Protein AF-A0A661ITU5-F1 (afdb_monomer_lite)

Sequence (71 aa):
MAFGISQKEDMDAYDVKQKLVANINKLAPKDVEYLTTQMSILIDKSVHENEEISDKNVDKDFISFLIRLYY

Foldseek 3Di:
DPVVPVVVVVVVVVVQVVLLVVLLVVDDPVLVVVLVVLVVVLVCCCPPVVDDDDPVPRDPVNVVSSVVSRD

pLDDT: mean 81.2, std 13.43, range [41.31, 94.19]

Structure (mmCIF, N/CA/C/O backbone):
data_AF-A0A661ITU5-F1
#
_entry.id   AF-A0A661ITU5-F1
#
loop_
_atom_site.group_PDB
_atom_site.id
_atom_site.type_symbol
_atom_site.label_atom_id
_atom_site.label_alt_id
_atom_site.label_comp_id
_atom_site.label_asym_id
_atom_site.label_entity_id
_atom_site.label_seq_id
_atom_site.pdbx_PDB_ins_code
_atom_site.Cartn_x
_atom_site.Cartn_y
_atom_site.Cartn_z
_atom_site.occupancy
_atom_site.B_iso_or_equiv
_atom_site.auth_seq_id
_atom_site.auth_comp_id
_atom_site.auth_asym_id
_atom_site.auth_atom_id
_atom_site.pdbx_PDB_model_num
ATOM 1 N N . MET A 1 1 ? 8.445 -37.056 8.464 1.00 41.31 1 MET A N 1
ATOM 2 C CA . MET A 1 1 ? 7.840 -36.036 9.351 1.00 41.31 1 MET A CA 1
ATOM 3 C C . MET A 1 1 ? 7.697 -34.708 8.596 1.00 41.31 1 MET A C 1
ATOM 5 O O . MET A 1 1 ? 8.326 -33.734 8.969 1.00 41.31 1 MET A O 1
ATOM 9 N N . ALA A 1 2 ? 6.913 -34.673 7.508 1.00 52.50 2 ALA A N 1
ATOM 10 C CA . ALA A 1 2 ? 6.827 -33.505 6.609 1.00 52.50 2 ALA A CA 1
ATOM 11 C C . ALA A 1 2 ? 5.403 -32.926 6.455 1.00 52.50 2 ALA A C 1
ATOM 13 O O . ALA A 1 2 ? 5.248 -31.796 6.021 1.00 52.50 2 ALA A O 1
ATOM 14 N N . PHE A 1 3 ? 4.362 -33.662 6.863 1.00 46.22 3 PHE A N 1
ATOM 15 C CA . PHE A 1 3 ? 2.958 -33.256 6.686 1.00 46.22 3 PHE A CA 1
ATOM 16 C C . PHE A 1 3 ? 2.470 -32.178 7.668 1.00 46.22 3 PHE A C 1
ATOM 18 O O . PHE A 1 3 ? 1.538 -31.449 7.360 1.00 46.22 3 PHE A O 1
ATOM 25 N N . GLY A 1 4 ? 3.084 -32.073 8.852 1.00 50.84 4 GLY A N 1
ATOM 26 C CA . GLY A 1 4 ? 2.678 -31.102 9.876 1.00 50.84 4 GLY A CA 1
ATOM 27 C C . GLY A 1 4 ? 3.320 -29.720 9.737 1.00 50.84 4 GLY A C 1
ATOM 28 O O . GLY A 1 4 ? 2.882 -28.794 10.407 1.00 50.84 4 GLY A O 1
ATOM 29 N N . ILE A 1 5 ? 4.359 -29.580 8.903 1.00 53.38 5 ILE A N 1
ATOM 30 C CA . ILE A 1 5 ? 5.062 -28.304 8.695 1.00 53.38 5 ILE A CA 1
ATOM 31 C C . ILE A 1 5 ? 4.384 -27.522 7.563 1.00 53.38 5 ILE A C 1
ATOM 33 O O . ILE A 1 5 ? 4.010 -26.376 7.786 1.00 53.38 5 ILE A O 1
ATOM 37 N N . SER A 1 6 ? 4.091 -28.163 6.422 1.00 52.00 6 SER A N 1
ATOM 38 C CA . SER A 1 6 ? 3.438 -27.477 5.294 1.00 52.00 6 SER A CA 1
ATOM 39 C C . SER A 1 6 ? 2.024 -26.989 5.632 1.00 52.00 6 SER A C 1
ATOM 41 O O . SER A 1 6 ? 1.667 -25.872 5.291 1.00 52.00 6 SER A O 1
ATOM 43 N N . GLN A 1 7 ? 1.235 -27.774 6.383 1.00 51.41 7 GLN A N 1
ATOM 44 C CA . GLN A 1 7 ? -0.097 -27.338 6.830 1.00 51.41 7 GLN A CA 1
ATOM 45 C C . GLN A 1 7 ? -0.045 -26.114 7.748 1.00 51.41 7 GLN A C 1
ATOM 47 O O . GLN A 1 7 ? -0.982 -25.323 7.764 1.00 51.41 7 GLN A O 1
ATOM 52 N N . LYS A 1 8 ? 1.029 -25.958 8.526 1.00 58.25 8 LYS A N 1
ATOM 53 C CA . LYS A 1 8 ? 1.168 -24.844 9.462 1.00 58.25 8 LYS A CA 1
ATOM 54 C C . LYS A 1 8 ? 1.549 -23.556 8.734 1.00 58.25 8 LYS A C 1
ATOM 56 O O . LYS A 1 8 ? 0.953 -22.524 9.006 1.00 58.25 8 LYS A O 1
ATOM 61 N N . GLU A 1 9 ? 2.454 -23.646 7.759 1.00 58.28 9 GLU A N 1
ATOM 62 C CA . GLU A 1 9 ? 2.803 -22.523 6.877 1.00 58.28 9 GLU A CA 1
ATOM 63 C C . GLU A 1 9 ? 1.599 -22.052 6.043 1.00 58.28 9 GLU A C 1
ATOM 65 O O . GLU A 1 9 ? 1.376 -20.849 5.905 1.00 58.28 9 GLU A O 1
ATOM 70 N N . ASP A 1 10 ? 0.771 -22.982 5.554 1.00 60.72 10 ASP A N 1
ATOM 71 C CA . ASP A 1 10 ? -0.461 -22.652 4.826 1.00 60.72 10 ASP A CA 1
ATOM 72 C C . ASP A 1 10 ? -1.516 -21.982 5.726 1.00 60.72 10 ASP A C 1
ATOM 74 O O . ASP A 1 10 ? -2.198 -21.044 5.299 1.00 60.72 10 ASP A O 1
ATOM 78 N N . MET A 1 11 ? -1.643 -22.428 6.982 1.00 59.97 11 MET A N 1
ATOM 79 C CA . MET A 1 11 ? -2.524 -21.797 7.973 1.00 59.97 11 MET A CA 1
ATOM 80 C C . MET A 1 11 ? -2.038 -20.395 8.360 1.00 59.97 11 MET A C 1
ATOM 82 O O . MET A 1 11 ? -2.844 -19.466 8.398 1.00 59.97 11 MET A O 1
ATOM 86 N N . ASP A 1 12 ? -0.731 -20.212 8.560 1.00 67.19 12 ASP A N 1
ATOM 87 C CA . ASP A 1 12 ? -0.141 -18.904 8.860 1.00 67.19 12 ASP A CA 1
ATOM 88 C C . ASP A 1 12 ? -0.337 -17.927 7.685 1.00 67.19 12 ASP A C 1
ATOM 90 O O . ASP A 1 12 ? -0.731 -16.774 7.882 1.00 67.19 12 ASP A O 1
ATOM 94 N N . ALA A 1 13 ? -0.165 -18.389 6.441 1.00 71.19 13 ALA A N 1
ATOM 95 C CA . ALA A 1 13 ? -0.432 -17.588 5.247 1.00 71.19 13 ALA A CA 1
ATOM 96 C C . ALA A 1 13 ? -1.919 -17.211 5.103 1.00 71.19 13 ALA A C 1
ATOM 98 O O . ALA A 1 13 ? -2.243 -16.125 4.607 1.00 71.19 13 ALA A O 1
ATOM 99 N N . TYR A 1 14 ? -2.833 -18.087 5.525 1.00 76.50 14 TYR A N 1
ATOM 100 C CA . TYR A 1 14 ? -4.267 -17.804 5.534 1.00 76.50 14 TYR A CA 1
ATOM 101 C C . TYR A 1 14 ? -4.633 -16.740 6.576 1.00 76.50 14 TYR A C 1
ATOM 103 O O . TYR A 1 14 ? -5.311 -15.765 6.241 1.00 76.50 14 TYR A O 1
ATOM 111 N N . ASP A 1 15 ? -4.136 -16.871 7.805 1.00 77.50 15 ASP A N 1
ATOM 112 C CA . ASP A 1 15 ? -4.398 -15.913 8.884 1.00 77.50 15 ASP A CA 1
ATOM 113 C C . ASP A 1 15 ? -3.836 -14.524 8.566 1.00 77.50 15 ASP A C 1
ATOM 115 O O . ASP A 1 15 ? -4.481 -13.503 8.830 1.00 77.50 15 ASP A O 1
ATOM 119 N N . VAL A 1 16 ? -2.666 -14.476 7.927 1.00 77.81 16 VAL A N 1
ATOM 120 C CA . VAL A 1 16 ? -2.071 -13.241 7.407 1.00 77.81 16 VAL A CA 1
ATOM 121 C C . VAL A 1 16 ? -2.983 -12.574 6.379 1.00 77.81 16 VAL A C 1
ATOM 123 O O . VAL A 1 16 ? -3.259 -11.377 6.485 1.00 77.81 16 VAL A O 1
ATOM 126 N N . LYS A 1 17 ? -3.506 -13.336 5.410 1.00 79.62 17 LYS A N 1
ATOM 127 C CA . LYS A 1 17 ? -4.432 -12.801 4.399 1.00 79.62 17 LYS A CA 1
ATOM 128 C C . LYS A 1 17 ? -5.712 -12.268 5.039 1.00 79.62 17 LYS A C 1
ATOM 130 O O . LYS A 1 17 ? -6.157 -11.180 4.682 1.00 79.62 17 LYS A O 1
ATOM 135 N N . GLN A 1 18 ? -6.284 -12.994 6.000 1.00 83.38 18 GLN A N 1
ATOM 136 C CA . GLN A 1 18 ? -7.501 -12.568 6.697 1.00 83.38 18 GLN A CA 1
ATOM 137 C C . GLN A 1 18 ? -7.286 -11.274 7.492 1.00 83.38 18 GLN A C 1
ATOM 139 O O . GLN A 1 18 ? -8.104 -10.357 7.403 1.00 83.38 18 GLN A O 1
ATOM 144 N N . LYS A 1 19 ? -6.169 -11.157 8.222 1.00 83.31 19 LYS A N 1
ATOM 145 C CA . LYS A 1 19 ? -5.821 -9.933 8.964 1.00 83.31 19 LYS A CA 1
ATOM 146 C C . LYS A 1 19 ? -5.601 -8.745 8.038 1.00 83.31 19 LYS A C 1
ATOM 148 O O . LYS A 1 19 ? -6.146 -7.675 8.297 1.00 83.31 19 LYS A O 1
ATOM 153 N N . LEU A 1 20 ? -4.876 -8.950 6.941 1.00 82.31 20 LEU A N 1
ATOM 154 C CA . LEU A 1 20 ? -4.634 -7.909 5.949 1.00 82.31 20 LEU A CA 1
ATOM 155 C C . LEU A 1 20 ? -5.951 -7.391 5.358 1.00 82.31 20 LEU A C 1
ATOM 157 O O . LEU A 1 20 ? -6.188 -6.186 5.349 1.00 82.31 20 LEU A O 1
ATOM 161 N N . VAL A 1 21 ? -6.841 -8.292 4.932 1.00 85.69 21 VAL A N 1
ATOM 162 C CA . VAL A 1 21 ? -8.164 -7.922 4.401 1.00 85.69 21 VAL A CA 1
ATOM 163 C C . VAL A 1 21 ? -8.991 -7.183 5.455 1.00 85.69 21 VAL A C 1
ATOM 165 O O . VAL A 1 21 ? -9.604 -6.158 5.155 1.00 85.69 21 VAL A O 1
ATOM 168 N N . ALA A 1 22 ? -8.985 -7.653 6.704 1.00 87.81 22 ALA A N 1
ATOM 169 C CA . ALA A 1 22 ? -9.698 -6.994 7.793 1.00 87.81 22 ALA A CA 1
ATOM 170 C C . ALA A 1 22 ? -9.162 -5.582 8.079 1.00 87.81 22 ALA A C 1
ATOM 172 O O . ALA A 1 22 ? -9.950 -4.688 8.385 1.00 87.81 22 ALA A O 1
ATOM 173 N N . ASN A 1 23 ? -7.849 -5.371 7.977 1.00 87.94 23 ASN A N 1
ATOM 174 C CA . ASN A 1 23 ? -7.220 -4.070 8.189 1.00 87.94 23 ASN A CA 1
ATOM 175 C C . ASN A 1 23 ? -7.465 -3.118 7.015 1.00 87.94 23 ASN A C 1
ATOM 177 O O . ASN A 1 23 ? -7.799 -1.960 7.249 1.00 87.94 23 ASN A O 1
ATOM 181 N N . ILE A 1 24 ? -7.425 -3.614 5.774 1.00 88.44 24 ILE A N 1
ATOM 182 C CA . ILE A 1 24 ? -7.812 -2.842 4.584 1.00 88.44 24 ILE A CA 1
ATOM 183 C C . ILE A 1 24 ? -9.263 -2.358 4.704 1.00 88.44 24 ILE A C 1
ATOM 185 O O . ILE A 1 24 ? -9.540 -1.185 4.477 1.00 88.44 24 ILE A O 1
ATOM 189 N N . ASN A 1 25 ? -10.183 -3.218 5.146 1.00 87.75 25 ASN A N 1
ATOM 190 C CA . ASN A 1 25 ? -11.595 -2.854 5.319 1.00 87.75 25 ASN A CA 1
ATOM 191 C C . ASN A 1 25 ? -11.845 -1.821 6.434 1.00 87.75 25 ASN A C 1
ATOM 193 O O . ASN A 1 25 ? -12.921 -1.228 6.486 1.00 87.75 25 ASN A O 1
ATOM 197 N N . LYS A 1 26 ? -10.882 -1.615 7.340 1.00 90.88 26 LYS A N 1
ATOM 198 C CA . LYS A 1 26 ? -10.948 -0.609 8.414 1.00 90.88 26 LYS A CA 1
ATOM 199 C C . LYS A 1 26 ? -10.278 0.710 8.038 1.00 90.88 26 LYS A C 1
ATOM 201 O O . LYS A 1 26 ? -10.334 1.651 8.831 1.00 90.88 26 LYS A O 1
ATOM 206 N N . LEU A 1 27 ? -9.619 0.778 6.882 1.00 90.50 27 LEU A N 1
ATOM 207 C CA . LEU A 1 27 ? -8.952 1.994 6.441 1.00 90.50 27 LEU A CA 1
ATOM 208 C C . LEU A 1 27 ? -9.959 3.131 6.281 1.00 90.50 27 LEU A C 1
ATOM 210 O O . LEU A 1 27 ? -11.082 2.942 5.809 1.00 90.50 27 LEU A O 1
ATOM 214 N N . ALA A 1 28 ? -9.532 4.340 6.641 1.00 93.25 28 ALA A N 1
ATOM 215 C CA . ALA A 1 28 ? -10.298 5.523 6.296 1.00 93.25 28 ALA A CA 1
ATOM 216 C C . ALA A 1 28 ? -10.324 5.685 4.763 1.00 93.25 28 ALA A C 1
ATOM 218 O O . ALA A 1 28 ? -9.361 5.299 4.097 1.00 93.25 28 ALA A O 1
ATOM 219 N N . PRO A 1 29 ? -11.359 6.318 4.182 1.00 92.12 29 PRO A N 1
ATOM 220 C CA . PRO A 1 29 ? -11.466 6.477 2.729 1.00 92.12 29 PRO A CA 1
ATOM 221 C C . PRO A 1 29 ? -10.213 7.078 2.072 1.00 92.12 29 PRO A C 1
ATOM 223 O O . PRO A 1 29 ? -9.762 6.585 1.045 1.00 92.12 29 PRO A O 1
ATOM 226 N N . LYS A 1 30 ? -9.592 8.072 2.722 1.00 91.69 30 LYS A N 1
ATOM 227 C CA . LYS A 1 30 ? -8.335 8.696 2.275 1.00 91.69 30 LYS A CA 1
ATOM 228 C C . LYS A 1 30 ? -7.158 7.711 2.184 1.00 91.69 30 LYS A C 1
ATOM 230 O O . LYS A 1 30 ? -6.306 7.840 1.315 1.00 91.69 30 LYS A O 1
ATOM 235 N N . ASP A 1 31 ? -7.111 6.727 3.080 1.00 91.88 31 ASP A N 1
ATOM 236 C CA . ASP A 1 31 ? -6.020 5.756 3.165 1.00 91.88 31 ASP A CA 1
ATOM 237 C C . ASP A 1 31 ? -6.234 4.629 2.140 1.00 91.88 31 ASP A C 1
ATOM 239 O O . ASP A 1 31 ? -5.273 4.104 1.581 1.00 91.88 31 ASP A O 1
ATOM 243 N N . VAL A 1 32 ? -7.498 4.306 1.829 1.00 90.75 32 VAL A N 1
ATOM 244 C CA . VAL A 1 32 ? -7.867 3.424 0.707 1.00 90.75 32 VAL A CA 1
ATOM 245 C C . VAL A 1 32 ? -7.515 4.070 -0.633 1.00 90.75 32 VAL A C 1
ATOM 247 O O . VAL A 1 32 ? -6.970 3.408 -1.518 1.00 90.75 32 VAL A O 1
ATOM 250 N N . GLU A 1 33 ? -7.797 5.364 -0.788 1.00 93.62 33 GLU A N 1
ATOM 251 C CA . GLU A 1 33 ? -7.435 6.126 -1.986 1.00 93.62 33 GLU A CA 1
ATOM 252 C C . GLU A 1 33 ? -5.910 6.188 -2.165 1.00 93.62 33 GLU A C 1
ATOM 254 O O . GLU A 1 33 ? -5.404 5.929 -3.262 1.00 93.62 33 GLU A O 1
ATOM 259 N N . TYR A 1 34 ? -5.170 6.428 -1.076 1.00 92.56 34 TYR A N 1
ATOM 260 C CA . TYR A 1 34 ? -3.709 6.375 -1.073 1.00 92.56 34 TYR A CA 1
ATOM 261 C C . TYR A 1 34 ? -3.182 4.992 -1.486 1.00 92.56 34 TYR A C 1
ATOM 263 O O . TYR A 1 34 ? -2.362 4.906 -2.401 1.00 92.56 34 TYR A O 1
ATOM 271 N N . LEU A 1 35 ? -3.699 3.911 -0.887 1.00 91.81 35 LEU A N 1
ATOM 272 C CA . LEU A 1 35 ? -3.337 2.535 -1.246 1.00 91.81 35 LEU A CA 1
ATOM 273 C C . LEU A 1 35 ? -3.573 2.257 -2.736 1.00 91.81 35 LEU A C 1
ATOM 275 O O . LEU A 1 35 ? -2.685 1.753 -3.422 1.00 91.81 35 LEU A O 1
ATOM 279 N N . THR A 1 36 ? -4.753 2.616 -3.240 1.00 92.25 36 THR A N 1
ATOM 280 C CA . THR A 1 36 ? -5.144 2.381 -4.637 1.00 92.25 36 THR A CA 1
ATOM 281 C C . THR A 1 36 ? -4.241 3.145 -5.602 1.00 92.25 36 THR A C 1
ATOM 283 O O . THR A 1 36 ? -3.772 2.583 -6.591 1.00 92.25 36 THR A O 1
ATOM 286 N N . THR A 1 37 ? -3.944 4.408 -5.292 1.00 94.19 37 THR A N 1
ATOM 287 C CA . THR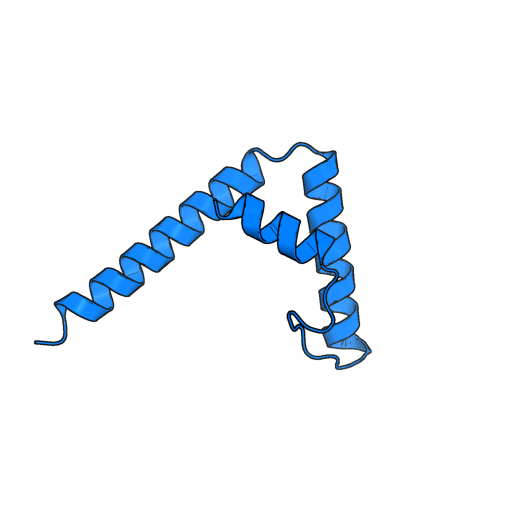 A 1 37 ? -3.087 5.266 -6.120 1.00 94.19 37 THR A CA 1
ATOM 288 C C . THR A 1 37 ? -1.664 4.719 -6.195 1.00 94.19 37 THR A C 1
ATOM 290 O O . THR A 1 37 ? -1.120 4.565 -7.287 1.00 94.19 37 THR A O 1
ATOM 293 N N . GLN A 1 38 ? -1.072 4.368 -5.050 1.00 92.25 38 GLN A N 1
ATOM 294 C CA . GLN A 1 38 ? 0.283 3.812 -4.999 1.00 92.25 38 GLN A CA 1
ATOM 295 C C . GLN A 1 38 ? 0.368 2.467 -5.724 1.0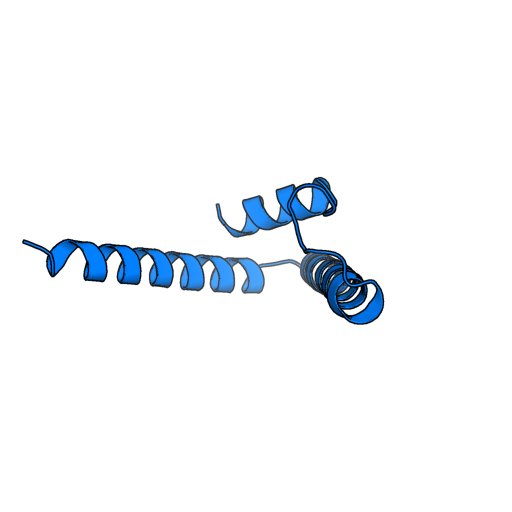0 92.25 38 GLN A C 1
ATOM 297 O O . GLN A 1 38 ? 1.292 2.242 -6.502 1.00 92.25 38 GLN A O 1
ATOM 302 N N . MET A 1 39 ? -0.633 1.599 -5.555 1.00 90.75 39 MET A N 1
ATOM 303 C CA . MET A 1 39 ? -0.714 0.354 -6.317 1.00 90.75 39 MET A CA 1
ATOM 304 C C . MET A 1 39 ? -0.815 0.587 -7.825 1.00 90.75 39 MET A C 1
ATOM 306 O O . MET A 1 39 ? -0.135 -0.099 -8.584 1.00 90.75 39 MET A O 1
ATOM 310 N N . SER A 1 40 ? -1.618 1.559 -8.266 1.00 91.75 40 SER A N 1
ATOM 311 C CA . SER A 1 40 ? -1.731 1.897 -9.687 1.00 91.75 40 SER A CA 1
ATOM 312 C C . SER A 1 40 ? -0.396 2.366 -10.265 1.00 91.75 40 SER A C 1
ATOM 314 O O . SER A 1 40 ? -0.046 1.946 -11.362 1.00 91.75 40 SER A O 1
ATOM 316 N N . ILE A 1 41 ? 0.360 3.186 -9.528 1.00 90.81 41 ILE A N 1
ATOM 317 C CA . ILE A 1 41 ? 1.693 3.651 -9.945 1.00 90.81 41 ILE A CA 1
ATOM 318 C C . ILE A 1 41 ? 2.655 2.468 -10.092 1.00 90.81 41 ILE A C 1
ATOM 320 O O . ILE A 1 41 ? 3.384 2.386 -11.074 1.00 90.81 41 ILE A O 1
ATOM 324 N N . LEU A 1 42 ? 2.657 1.534 -9.137 1.00 89.44 42 LEU A N 1
ATOM 325 C CA . LEU A 1 42 ? 3.544 0.370 -9.199 1.00 89.44 42 LEU A CA 1
ATOM 326 C C . LEU A 1 42 ? 3.202 -0.568 -10.356 1.00 89.44 42 LEU A C 1
ATOM 328 O O . LEU A 1 42 ? 4.105 -1.071 -11.021 1.00 89.44 42 LEU A O 1
ATOM 332 N N . ILE A 1 43 ? 1.910 -0.787 -10.612 1.00 88.06 43 ILE A N 1
ATOM 333 C CA . ILE A 1 43 ? 1.456 -1.583 -11.756 1.00 88.06 43 ILE A CA 1
ATOM 334 C C . ILE A 1 43 ? 1.869 -0.904 -13.062 1.00 88.06 43 ILE A C 1
ATOM 336 O O . ILE A 1 43 ? 2.392 -1.575 -13.944 1.00 88.06 43 ILE A O 1
ATOM 340 N N . ASP A 1 44 ? 1.676 0.410 -13.174 1.00 91.25 44 ASP A N 1
ATOM 341 C CA . ASP A 1 44 ? 2.033 1.176 -14.368 1.00 91.25 44 ASP A CA 1
ATOM 342 C C . ASP A 1 44 ? 3.533 1.083 -14.676 1.00 91.25 44 ASP A C 1
ATOM 344 O O . ASP A 1 44 ? 3.912 0.686 -15.778 1.00 91.25 44 ASP A O 1
ATOM 348 N N . LYS A 1 45 ? 4.387 1.304 -13.670 1.00 87.81 45 LYS A N 1
ATOM 349 C CA . LYS A 1 45 ? 5.842 1.127 -13.790 1.00 87.81 45 LYS A CA 1
ATOM 350 C C . LYS A 1 45 ? 6.229 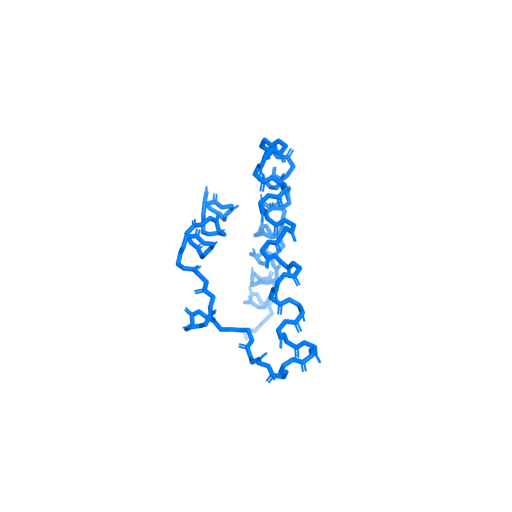-0.292 -14.195 1.00 87.81 45 LYS A C 1
ATOM 352 O O . LYS A 1 45 ? 7.081 -0.496 -15.056 1.00 87.81 45 LYS A O 1
ATOM 357 N N . SER A 1 46 ? 5.585 -1.292 -13.601 1.00 89.00 46 SER A N 1
ATOM 358 C CA . SER A 1 46 ? 5.902 -2.684 -13.910 1.00 89.00 46 SER A CA 1
ATOM 359 C C . SER A 1 46 ? 5.486 -3.081 -15.325 1.00 89.00 46 SER A C 1
ATOM 361 O O . SER A 1 46 ? 6.235 -3.768 -16.016 1.00 89.00 46 SER A O 1
ATOM 363 N N . VAL A 1 47 ? 4.317 -2.625 -15.779 1.00 90.94 47 VAL A N 1
ATOM 364 C CA . VAL A 1 47 ? 3.746 -3.003 -17.079 1.00 90.94 47 VAL A CA 1
ATOM 365 C C . VAL A 1 47 ? 4.339 -2.189 -18.228 1.00 90.94 47 VAL A C 1
ATOM 367 O O . VAL A 1 47 ? 4.637 -2.753 -19.280 1.00 90.94 47 VAL A O 1
ATOM 370 N N . HIS A 1 48 ? 4.499 -0.877 -18.058 1.00 89.12 48 HIS A N 1
ATOM 371 C CA . HIS A 1 48 ? 4.907 0.021 -19.140 1.00 89.12 48 HIS A CA 1
ATOM 372 C C . HIS A 1 48 ? 6.404 0.329 -19.130 1.00 89.12 48 HIS A C 1
ATOM 374 O O . HIS A 1 48 ? 7.008 0.437 -20.198 1.00 89.12 48 HIS A O 1
ATOM 380 N N . GLU A 1 49 ? 7.017 0.429 -17.952 1.00 89.00 49 GLU A N 1
ATOM 381 C CA . GLU A 1 49 ? 8.444 0.750 -17.814 1.00 89.00 49 G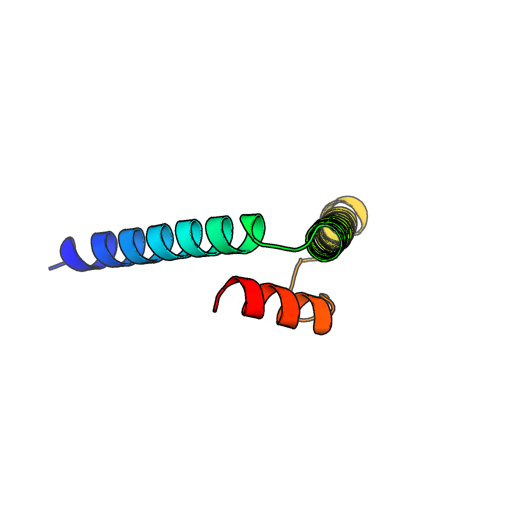LU A CA 1
ATOM 382 C C . GLU A 1 49 ? 9.312 -0.512 -17.646 1.00 89.00 49 GLU A C 1
ATOM 384 O O . GLU A 1 49 ? 10.538 -0.427 -17.683 1.00 89.00 49 GLU A O 1
ATOM 389 N N . ASN A 1 50 ? 8.692 -1.699 -17.544 1.00 86.75 50 ASN A N 1
ATOM 390 C CA . ASN A 1 50 ? 9.348 -2.979 -17.238 1.00 86.75 50 ASN A CA 1
ATOM 391 C C . ASN A 1 50 ? 10.207 -2.921 -15.962 1.00 86.75 50 ASN A C 1
ATOM 393 O O . ASN A 1 50 ? 11.208 -3.634 -15.846 1.00 86.75 50 ASN A O 1
ATOM 397 N N . GLU A 1 51 ? 9.826 -2.077 -15.000 1.00 86.00 51 GLU A N 1
ATOM 398 C CA . GLU A 1 51 ? 10.499 -2.030 -13.708 1.00 86.00 51 GLU A CA 1
ATOM 399 C C . GLU A 1 51 ? 10.057 -3.198 -12.814 1.00 86.00 51 GLU A C 1
ATOM 401 O O . GLU A 1 51 ? 8.877 -3.541 -12.703 1.00 86.00 51 GLU A O 1
ATOM 406 N N . GLU A 1 52 ? 11.017 -3.812 -12.126 1.00 87.12 52 GLU A N 1
ATOM 407 C CA . GLU A 1 52 ? 10.731 -4.806 -11.094 1.00 87.12 52 GLU A CA 1
ATOM 408 C C . GLU A 1 52 ? 10.136 -4.112 -9.865 1.00 87.12 52 GLU A C 1
ATOM 410 O O . GLU A 1 52 ? 10.727 -3.168 -9.355 1.00 87.12 52 GLU A O 1
ATOM 415 N N . ILE A 1 53 ? 8.998 -4.574 -9.342 1.00 83.25 53 ILE A N 1
ATOM 416 C CA . ILE A 1 53 ? 8.446 -4.028 -8.093 1.00 83.25 53 ILE A CA 1
ATOM 417 C C . ILE A 1 53 ? 9.278 -4.556 -6.913 1.00 83.25 53 ILE A C 1
ATOM 419 O O . ILE A 1 53 ? 9.136 -5.713 -6.516 1.00 83.25 53 ILE A O 1
ATOM 423 N N . SER A 1 54 ? 10.128 -3.703 -6.340 1.00 80.81 54 SER A N 1
ATOM 424 C CA . SER A 1 54 ? 11.046 -4.014 -5.238 1.00 80.81 54 SER A CA 1
ATOM 425 C C . SER A 1 54 ? 10.982 -2.951 -4.135 1.00 80.81 54 SER A C 1
ATOM 427 O O . SER A 1 54 ? 10.716 -1.773 -4.349 1.00 80.81 54 SER A O 1
ATOM 429 N N . ASP A 1 55 ? 11.323 -3.344 -2.913 1.00 79.00 55 ASP A N 1
ATOM 430 C CA . ASP A 1 55 ? 11.592 -2.436 -1.791 1.00 79.00 55 ASP A CA 1
ATOM 431 C C . ASP A 1 55 ? 12.629 -1.327 -2.086 1.00 79.00 55 ASP A C 1
ATOM 433 O O . ASP A 1 55 ? 12.701 -0.340 -1.353 1.00 79.00 55 ASP A O 1
ATOM 437 N N . LYS A 1 56 ? 13.425 -1.460 -3.154 1.00 80.69 56 LYS A N 1
ATOM 438 C CA . LYS A 1 56 ? 14.430 -0.474 -3.581 1.00 80.69 56 LYS A CA 1
ATOM 439 C C . LYS A 1 56 ? 13.866 0.664 -4.429 1.00 80.69 56 LYS A C 1
ATOM 441 O O . LYS A 1 56 ? 14.465 1.738 -4.436 1.00 80.69 56 LYS A O 1
ATOM 446 N N . ASN A 1 57 ? 12.777 0.431 -5.160 1.00 79.31 57 ASN A N 1
ATOM 447 C CA . ASN A 1 57 ? 12.173 1.409 -6.076 1.00 79.31 57 ASN A CA 1
ATOM 448 C C . ASN A 1 57 ? 10.738 1.805 -5.696 1.00 79.31 57 ASN A C 1
ATOM 450 O O . ASN A 1 57 ? 10.125 2.644 -6.359 1.00 79.31 57 ASN A O 1
ATOM 454 N N . VAL A 1 58 ? 10.226 1.246 -4.602 1.00 84.50 58 VAL A N 1
ATOM 455 C CA . VAL A 1 58 ? 8.980 1.656 -3.959 1.00 84.50 58 VAL A CA 1
ATOM 456 C C . VAL A 1 58 ? 9.263 2.751 -2.925 1.00 84.50 58 VAL A C 1
ATOM 458 O O . VAL A 1 58 ? 10.275 2.731 -2.223 1.00 84.50 58 VAL A O 1
ATOM 461 N N . ASP A 1 59 ? 8.347 3.711 -2.812 1.00 87.62 59 ASP A N 1
ATOM 462 C CA . ASP A 1 59 ? 8.428 4.772 -1.813 1.00 87.62 59 ASP A CA 1
ATOM 463 C C . ASP A 1 59 ? 8.417 4.207 -0.376 1.00 87.62 59 ASP A C 1
ATOM 465 O O . ASP A 1 59 ? 7.614 3.334 -0.027 1.00 87.62 59 ASP A O 1
ATOM 469 N N . LYS A 1 60 ? 9.306 4.716 0.486 1.00 87.94 60 LYS A N 1
ATOM 470 C CA . LYS A 1 60 ? 9.450 4.237 1.871 1.00 87.94 60 LYS A CA 1
ATOM 471 C C . LYS A 1 60 ? 8.207 4.486 2.722 1.00 87.94 60 LYS A C 1
ATOM 473 O O . LYS A 1 60 ? 7.934 3.692 3.629 1.00 87.94 60 LYS A O 1
ATOM 478 N N . ASP A 1 61 ? 7.458 5.546 2.443 1.00 89.25 61 ASP A N 1
ATOM 479 C CA . ASP A 1 61 ? 6.207 5.840 3.135 1.00 89.25 61 ASP A CA 1
ATOM 480 C C . ASP A 1 61 ? 5.138 4.822 2.743 1.00 89.25 61 ASP A C 1
ATOM 482 O O . ASP A 1 61 ? 4.400 4.346 3.609 1.00 89.25 61 ASP A O 1
ATOM 486 N N . PHE A 1 62 ? 5.124 4.385 1.478 1.00 90.75 62 PHE A N 1
ATOM 487 C CA . PHE A 1 62 ? 4.229 3.319 1.041 1.00 90.75 62 PHE A CA 1
ATOM 488 C C . PHE A 1 62 ? 4.601 1.963 1.657 1.00 90.75 62 PHE A C 1
ATOM 490 O O . PHE A 1 62 ? 3.723 1.247 2.137 1.00 90.75 62 PHE A O 1
ATOM 497 N N . ILE A 1 63 ? 5.891 1.628 1.761 1.00 88.25 63 ILE A N 1
ATOM 498 C CA . ILE A 1 63 ? 6.334 0.413 2.474 1.00 88.25 63 ILE A CA 1
ATOM 499 C C . ILE A 1 63 ? 5.913 0.474 3.949 1.00 88.25 63 ILE A C 1
ATOM 501 O O . ILE A 1 63 ? 5.353 -0.482 4.487 1.00 88.25 63 ILE A O 1
ATOM 505 N N . SER A 1 64 ? 6.130 1.617 4.602 1.00 90.19 64 SER A N 1
ATOM 506 C CA . SER A 1 64 ? 5.734 1.834 5.999 1.00 90.19 64 SER A CA 1
ATOM 507 C C . SER A 1 64 ? 4.219 1.720 6.187 1.00 90.19 64 SER A C 1
ATOM 509 O O . SER A 1 64 ? 3.753 1.179 7.191 1.00 90.19 64 SER A O 1
ATOM 511 N N . PHE A 1 65 ? 3.445 2.193 5.211 1.00 90.12 65 PHE A N 1
ATOM 512 C CA . PHE A 1 65 ? 1.998 2.034 5.167 1.00 90.12 65 PHE A CA 1
ATOM 513 C C . PHE A 1 65 ? 1.585 0.558 5.056 1.00 90.12 65 PHE A C 1
ATOM 515 O O . PHE A 1 65 ? 0.762 0.101 5.848 1.00 90.12 65 PHE A O 1
ATOM 522 N N . LEU A 1 66 ? 2.200 -0.216 4.156 1.00 87.00 66 LEU A N 1
ATOM 523 C CA . LEU A 1 66 ? 1.921 -1.650 4.008 1.00 87.00 66 LEU A CA 1
ATOM 524 C C . LEU A 1 66 ? 2.261 -2.445 5.278 1.00 87.00 66 LEU A C 1
ATOM 526 O O . LEU A 1 66 ? 1.497 -3.321 5.679 1.00 87.00 66 LEU A O 1
ATOM 530 N N . ILE A 1 67 ? 3.359 -2.104 5.959 1.00 86.00 67 ILE A N 1
ATOM 531 C CA . ILE A 1 67 ? 3.729 -2.725 7.242 1.00 86.00 67 ILE A CA 1
ATOM 532 C C . ILE A 1 67 ? 2.655 -2.457 8.307 1.00 86.00 67 ILE A C 1
ATOM 534 O O . ILE A 1 67 ? 2.292 -3.366 9.050 1.00 86.00 67 ILE A O 1
ATOM 538 N N . ARG A 1 68 ? 2.093 -1.242 8.364 1.00 86.12 68 ARG A N 1
ATOM 539 C CA . ARG A 1 68 ? 0.990 -0.915 9.290 1.00 86.12 68 ARG A CA 1
ATOM 540 C C . ARG A 1 68 ? -0.309 -1.655 8.981 1.00 86.12 68 ARG A C 1
ATOM 542 O O . ARG A 1 68 ? -1.132 -1.802 9.870 1.00 86.12 68 ARG A O 1
ATOM 549 N N . LEU A 1 69 ? -0.523 -2.096 7.744 1.00 83.38 69 LEU A N 1
ATOM 550 C CA . LEU A 1 69 ? -1.674 -2.941 7.416 1.00 83.38 69 LEU A CA 1
ATOM 551 C C . LEU A 1 69 ? -1.482 -4.386 7.876 1.00 83.38 69 LE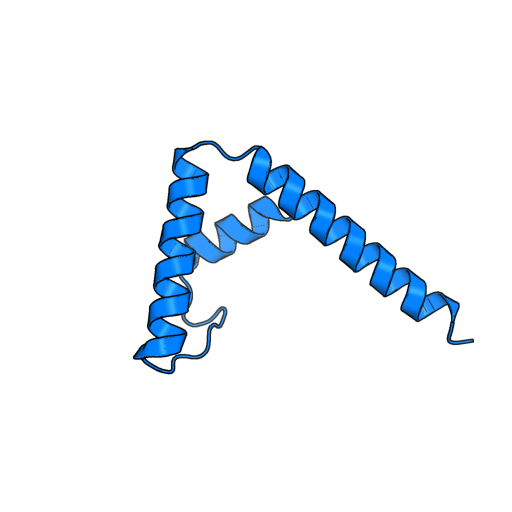U A C 1
ATOM 553 O O . LEU A 1 69 ? -2.463 -5.113 8.035 1.00 83.38 69 LEU A O 1
ATOM 557 N N . TYR A 1 70 ? -0.234 -4.798 8.084 1.00 75.81 70 TYR A N 1
ATOM 558 C CA . TYR A 1 70 ? 0.121 -6.141 8.516 1.00 75.81 70 TYR A CA 1
ATOM 559 C C . TYR A 1 70 ? 0.069 -6.321 10.042 1.00 75.81 70 TYR A C 1
ATOM 561 O O . TYR A 1 70 ? -0.341 -7.385 10.510 1.00 75.81 70 TYR A O 1
ATOM 569 N N . TYR A 1 71 ? 0.479 -5.298 10.802 1.00 68.12 71 TYR A N 1
ATOM 570 C CA . TYR A 1 71 ? 0.542 -5.299 12.273 1.00 68.12 71 TYR A CA 1
ATOM 571 C C . TYR A 1 71 ? -0.667 -4.622 12.918 1.00 68.12 7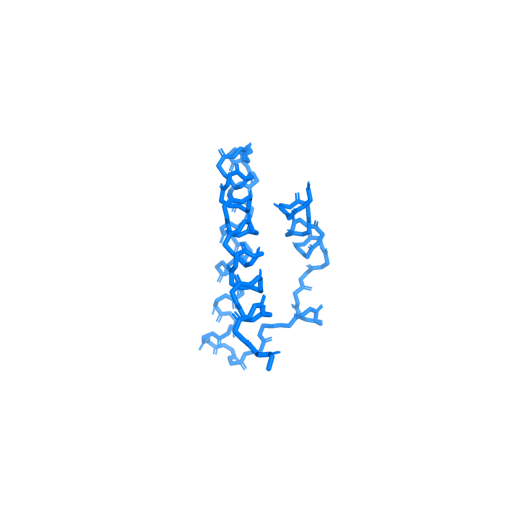1 TYR A C 1
ATOM 573 O O . TYR A 1 71 ? -1.188 -5.196 13.902 1.00 68.12 71 TYR A O 1
#

Radius of gyration: 15.49 Å; chains: 1; bounding box: 26×45×31 Å

Secondary structure (DSSP, 8-state):
--HHHHHHHHHHHHHHHHHHHHHHTTS-HHHHHHHHHHHHHHHHHHHHS-----TTTS-HHHHHHHHHHH-